Protein AF-A0A7W0MN03-F1 (afdb_monomer_lite)

Structure (mmCIF, N/CA/C/O backbone):
data_AF-A0A7W0MN03-F1
#
_entry.id   AF-A0A7W0MN03-F1
#
loop_
_atom_site.group_PDB
_atom_site.id
_atom_site.type_symbol
_atom_site.label_atom_id
_atom_site.label_alt_id
_atom_site.label_comp_id
_atom_site.label_asym_id
_atom_site.label_entity_id
_atom_site.label_seq_id
_atom_site.pdbx_PDB_ins_code
_atom_site.Cartn_x
_atom_site.Cartn_y
_atom_site.Cartn_z
_atom_site.occupancy
_atom_site.B_iso_or_equiv
_atom_site.auth_seq_id
_atom_site.auth_comp_id
_atom_site.auth_asym_id
_atom_site.auth_atom_id
_atom_site.pdbx_PDB_model_num
ATOM 1 N N . VAL A 1 1 ? -6.538 9.507 -4.874 1.00 72.88 1 VAL A N 1
ATOM 2 C CA . VAL A 1 1 ? -5.923 8.583 -3.888 1.00 72.88 1 VAL A CA 1
ATOM 3 C C . VAL A 1 1 ? -5.850 7.178 -4.468 1.00 72.88 1 VAL A C 1
ATOM 5 O O . VAL A 1 1 ? -4.745 6.709 -4.658 1.00 72.88 1 VAL A O 1
ATOM 8 N N . LEU A 1 2 ? -6.973 6.529 -4.811 1.00 86.31 2 LEU A N 1
ATOM 9 C CA . LEU A 1 2 ? -6.969 5.287 -5.603 1.00 86.31 2 LEU A CA 1
ATOM 10 C C . LEU A 1 2 ? -7.654 5.550 -6.949 1.00 86.31 2 LEU A C 1
ATOM 12 O O . LEU A 1 2 ? -8.869 5.700 -7.003 1.00 86.31 2 LEU A O 1
ATOM 16 N N . ASP A 1 3 ? -6.867 5.665 -8.009 1.00 90.50 3 ASP A N 1
ATOM 17 C CA . ASP A 1 3 ? -7.303 6.083 -9.353 1.00 90.50 3 ASP A CA 1
ATOM 18 C C . ASP A 1 3 ? -6.811 5.149 -10.473 1.00 90.50 3 ASP A C 1
ATOM 20 O O . ASP A 1 3 ? -7.068 5.394 -11.648 1.00 90.50 3 ASP A O 1
ATOM 24 N N . ARG A 1 4 ? -6.115 4.066 -10.104 1.00 91.44 4 ARG A N 1
ATOM 25 C CA . ARG A 1 4 ? -5.426 3.129 -11.012 1.00 91.44 4 ARG A CA 1
ATOM 26 C C . ARG A 1 4 ? -5.734 1.663 -10.673 1.00 91.44 4 ARG A C 1
ATOM 28 O O . ARG A 1 4 ? -4.823 0.849 -10.583 1.00 91.44 4 ARG A O 1
ATOM 35 N N . ASP A 1 5 ? -6.996 1.357 -10.354 1.00 90.94 5 ASP A N 1
ATOM 36 C CA . ASP A 1 5 ? -7.464 0.022 -9.914 1.00 90.94 5 ASP A CA 1
ATOM 37 C C . ASP A 1 5 ? -6.676 -0.578 -8.731 1.00 90.94 5 ASP A C 1
ATOM 39 O O . ASP A 1 5 ? -6.591 -1.791 -8.517 1.00 90.94 5 ASP A O 1
ATOM 43 N N . GLN A 1 6 ? -6.103 0.308 -7.921 1.00 95.56 6 GLN A N 1
ATOM 44 C CA . GLN A 1 6 ? -5.300 -0.046 -6.764 1.00 95.56 6 GLN A CA 1
ATOM 45 C C . GLN A 1 6 ? -6.175 -0.699 -5.692 1.00 95.56 6 GLN A C 1
ATOM 47 O O . GLN A 1 6 ? -7.234 -0.184 -5.328 1.00 95.56 6 GLN A O 1
ATOM 52 N N . THR A 1 7 ? -5.706 -1.816 -5.137 1.00 97.06 7 THR A N 1
ATOM 53 C CA . THR A 1 7 ? -6.428 -2.548 -4.090 1.00 97.06 7 THR A CA 1
ATOM 54 C C . THR A 1 7 ? -5.665 -2.524 -2.771 1.00 97.06 7 THR A C 1
ATOM 56 O O . THR A 1 7 ? -4.514 -2.956 -2.701 1.00 97.06 7 THR A O 1
ATOM 59 N N . ILE A 1 8 ? -6.332 -2.105 -1.695 1.00 97.19 8 ILE A N 1
ATOM 60 C CA . ILE A 1 8 ? -5.819 -2.242 -0.328 1.00 97.19 8 ILE A CA 1
ATOM 61 C C . ILE A 1 8 ? -6.504 -3.447 0.323 1.00 97.19 8 ILE A C 1
ATOM 63 O O . ILE A 1 8 ? -7.722 -3.455 0.494 1.00 97.19 8 ILE A O 1
ATOM 67 N N . ARG A 1 9 ? -5.731 -4.472 0.693 1.00 98.00 9 ARG A N 1
ATOM 68 C CA . ARG A 1 9 ? -6.222 -5.642 1.431 1.00 98.00 9 ARG A CA 1
ATOM 69 C C . ARG A 1 9 ? -5.983 -5.427 2.914 1.00 98.00 9 ARG A C 1
ATOM 71 O O . ARG A 1 9 ? -4.847 -5.243 3.344 1.00 98.00 9 ARG A O 1
ATOM 78 N N . LEU A 1 10 ? -7.065 -5.436 3.676 1.00 98.19 10 LEU A N 1
ATOM 79 C CA . LEU A 1 10 ? -7.064 -5.144 5.103 1.00 98.19 10 LEU A CA 1
ATOM 80 C C . LEU A 1 10 ? -7.253 -6.434 5.913 1.00 98.19 10 LEU A C 1
ATOM 82 O O . LEU A 1 10 ? -7.858 -7.378 5.397 1.00 98.19 10 LEU A O 1
ATOM 86 N N . PRO A 1 11 ? -6.746 -6.486 7.156 1.00 97.75 11 PRO A N 1
ATOM 87 C CA . PRO A 1 11 ? -7.024 -7.589 8.069 1.00 97.75 11 PRO A CA 1
ATOM 88 C C . PRO A 1 11 ? -8.508 -7.605 8.460 1.00 97.75 11 PRO A C 1
ATOM 90 O O . PRO A 1 11 ? -9.167 -6.563 8.444 1.00 97.75 11 PRO A O 1
ATOM 93 N N . GLU A 1 12 ? -9.026 -8.780 8.826 1.00 96.25 12 GLU A N 1
ATOM 94 C CA . GLU A 1 12 ? -10.411 -8.922 9.306 1.00 96.25 12 GLU A CA 1
ATOM 95 C C . GLU A 1 12 ? -10.633 -8.122 10.599 1.00 96.25 12 GLU A C 1
ATOM 97 O O . GLU A 1 12 ? -11.624 -7.404 10.737 1.00 96.25 12 GLU A O 1
ATOM 102 N 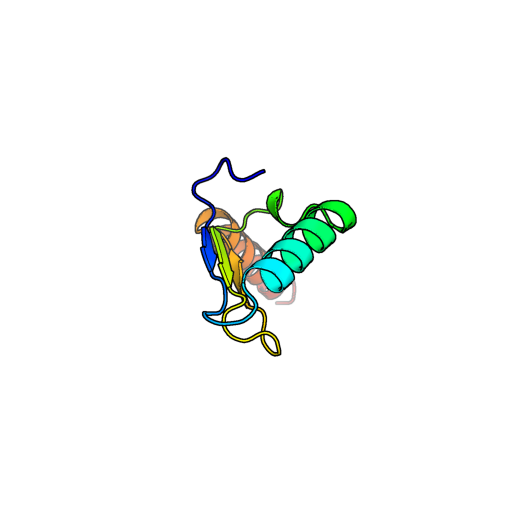N . GLU A 1 13 ? -9.658 -8.164 11.509 1.00 96.56 13 GLU A N 1
ATOM 103 C CA . GLU A 1 13 ? -9.637 -7.372 12.736 1.00 96.56 13 GLU A CA 1
ATOM 104 C C . GLU A 1 13 ? -8.720 -6.151 12.586 1.00 96.56 13 GLU A C 1
ATOM 106 O O . GLU A 1 13 ? -7.626 -6.228 12.034 1.00 96.56 13 GLU A O 1
ATOM 111 N N . GLY A 1 14 ? -9.142 -4.986 13.089 1.00 95.88 14 GLY A N 1
ATOM 112 C CA . GLY A 1 14 ? -8.300 -3.782 13.076 1.00 95.88 14 GLY A CA 1
ATOM 113 C C . GLY A 1 14 ? -8.157 -3.084 11.712 1.00 95.88 14 GLY A C 1
ATOM 114 O O . GLY A 1 14 ? -7.298 -2.211 11.564 1.00 95.88 14 GLY A O 1
ATOM 115 N N . ALA A 1 15 ? -9.022 -3.387 10.735 1.00 96.94 15 ALA A N 1
ATOM 116 C CA . ALA A 1 15 ? -9.002 -2.823 9.377 1.00 96.94 15 ALA A CA 1
ATOM 117 C C . ALA A 1 15 ? -8.850 -1.288 9.321 1.00 96.94 15 ALA A C 1
ATOM 119 O O . ALA A 1 15 ? -8.088 -0.761 8.512 1.00 96.94 15 ALA A O 1
ATOM 120 N N . LEU A 1 16 ? -9.525 -0.551 10.212 1.00 97.19 16 LEU A N 1
ATOM 121 C CA . LEU A 1 16 ? -9.445 0.914 10.260 1.00 97.19 16 LEU A CA 1
ATOM 122 C C . LEU A 1 16 ? -8.046 1.421 10.654 1.00 97.19 16 LEU A C 1
ATOM 124 O O . LEU A 1 16 ? -7.593 2.446 10.143 1.00 97.19 16 LEU A O 1
ATOM 128 N N . ALA A 1 17 ? -7.370 0.732 11.577 1.00 96.25 17 ALA A N 1
ATOM 129 C CA . ALA A 1 17 ? -6.013 1.085 11.985 1.00 96.25 17 ALA A CA 1
ATOM 130 C C . ALA A 1 17 ? -5.016 0.786 10.856 1.00 96.25 17 ALA A C 1
ATOM 132 O O . ALA A 1 17 ? -4.173 1.629 10.544 1.00 96.25 17 ALA A O 1
ATOM 133 N N . ALA A 1 18 ? -5.174 -0.359 10.186 1.00 96.69 18 ALA A N 1
ATOM 134 C CA . ALA A 1 18 ? -4.386 -0.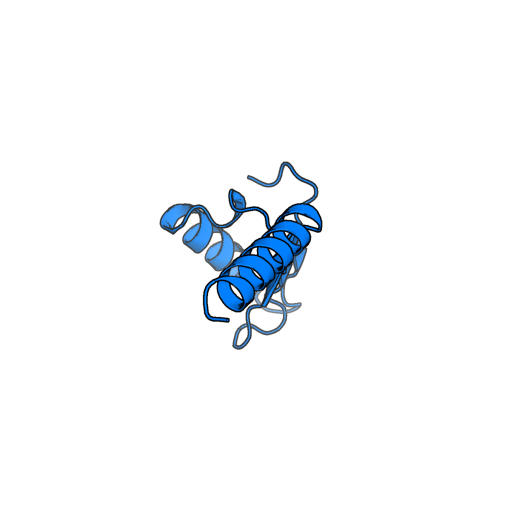721 9.012 1.00 96.69 18 ALA A CA 1
ATOM 135 C C . ALA A 1 18 ? -4.566 0.295 7.869 1.00 96.69 18 ALA A C 1
ATOM 137 O O . ALA A 1 18 ? -3.581 0.788 7.323 1.00 96.69 18 ALA A O 1
ATOM 138 N N . LEU A 1 19 ? -5.803 0.698 7.564 1.00 96.19 19 LEU A N 1
ATOM 139 C CA . LEU A 1 19 ? -6.071 1.714 6.545 1.00 96.19 19 LEU A CA 1
ATOM 140 C C . LEU A 1 19 ? -5.434 3.064 6.902 1.00 96.19 19 LEU A C 1
ATOM 142 O O . LEU A 1 19 ? -4.804 3.689 6.051 1.00 96.19 19 LEU A O 1
ATOM 146 N N . ARG A 1 20 ? -5.534 3.499 8.166 1.00 96.69 20 ARG A N 1
ATOM 147 C CA . ARG A 1 20 ? -4.861 4.719 8.639 1.00 96.69 20 ARG A CA 1
ATOM 148 C C . ARG A 1 20 ? -3.345 4.650 8.462 1.00 96.69 20 ARG A C 1
ATOM 150 O O . ARG A 1 20 ? -2.754 5.652 8.075 1.00 96.69 20 ARG A O 1
ATOM 157 N N . ARG A 1 21 ? -2.726 3.485 8.680 1.00 93.69 21 ARG A N 1
ATOM 158 C CA . ARG A 1 21 ? -1.294 3.272 8.414 1.00 93.69 21 ARG A CA 1
ATOM 159 C C . ARG A 1 21 ? -0.958 3.462 6.932 1.00 93.69 21 ARG A C 1
ATOM 161 O O . ARG A 1 21 ? 0.019 4.143 6.644 1.00 93.69 21 ARG A O 1
ATOM 168 N N . VAL A 1 22 ? -1.769 2.931 6.005 1.00 94.88 22 VAL A N 1
ATOM 169 C CA . VAL A 1 22 ? -1.575 3.166 4.554 1.00 94.88 22 VAL A CA 1
ATOM 170 C C . VAL A 1 22 ? -1.663 4.647 4.229 1.00 94.88 22 VAL A C 1
ATOM 172 O O . VAL A 1 22 ? -0.805 5.164 3.525 1.00 94.88 22 VAL A O 1
ATOM 175 N N . MET A 1 23 ? -2.682 5.332 4.747 1.00 96.25 23 MET A N 1
ATOM 176 C CA . MET A 1 23 ? -2.877 6.755 4.472 1.00 96.25 23 MET A CA 1
ATOM 177 C C . MET A 1 23 ? -1.730 7.595 5.034 1.00 96.25 23 MET A C 1
ATOM 179 O O . MET A 1 23 ? -1.228 8.463 4.334 1.00 96.25 23 MET A O 1
ATOM 183 N N . ALA A 1 24 ? -1.258 7.292 6.246 1.00 95.81 24 ALA A N 1
ATOM 184 C CA . ALA A 1 24 ? -0.095 7.955 6.828 1.00 95.81 24 ALA A CA 1
ATOM 185 C C . ALA A 1 24 ? 1.176 7.727 5.993 1.00 95.81 24 ALA A C 1
ATOM 187 O O . ALA A 1 24 ? 1.912 8.673 5.731 1.00 95.81 24 ALA A O 1
ATOM 188 N N . LEU A 1 25 ? 1.407 6.493 5.532 1.00 94.00 25 LEU A N 1
ATOM 189 C CA . LEU A 1 25 ? 2.545 6.171 4.670 1.00 94.00 25 LEU A CA 1
ATOM 190 C C . LEU A 1 25 ? 2.430 6.856 3.301 1.00 94.00 25 LEU A C 1
ATOM 192 O O . LEU A 1 25 ? 3.419 7.346 2.772 1.00 94.00 25 LEU A O 1
ATOM 196 N N . HIS A 1 26 ? 1.223 6.952 2.743 1.00 95.25 26 HIS A N 1
ATOM 197 C CA . HIS A 1 26 ? 0.982 7.714 1.523 1.00 95.25 26 HIS A CA 1
ATOM 198 C C . HIS A 1 26 ? 1.231 9.212 1.716 1.00 95.25 26 HIS A C 1
ATOM 200 O O . HIS A 1 26 ? 1.888 9.808 0.875 1.00 95.25 26 HIS A O 1
ATOM 206 N N . SER A 1 27 ? 0.783 9.811 2.820 1.00 96.38 27 SER A N 1
ATOM 207 C CA . SER A 1 27 ? 1.071 11.217 3.123 1.00 96.38 27 SER A CA 1
ATOM 208 C C . SER A 1 27 ? 2.562 11.496 3.328 1.00 96.38 27 SER A C 1
ATOM 210 O O . SER A 1 27 ? 3.009 12.597 3.034 1.00 96.38 27 SER A O 1
ATOM 212 N N . ALA A 1 28 ? 3.316 10.533 3.864 1.00 97.25 28 ALA A N 1
ATOM 213 C CA . ALA A 1 28 ? 4.735 10.704 4.166 1.00 97.25 28 ALA A CA 1
ATOM 214 C C . ALA A 1 28 ? 5.658 10.388 2.977 1.00 97.25 28 ALA A C 1
ATOM 216 O O . ALA A 1 28 ? 6.709 11.007 2.843 1.00 97.25 28 ALA A O 1
ATOM 217 N N . GLU A 1 29 ? 5.290 9.413 2.144 1.00 95.31 29 GLU A N 1
ATOM 218 C CA . GLU A 1 29 ? 6.167 8.848 1.109 1.00 95.31 29 GLU A CA 1
ATOM 219 C C . GLU A 1 29 ? 5.500 8.681 -0.262 1.00 95.31 29 GLU A C 1
ATOM 221 O O . GLU A 1 29 ? 6.028 7.969 -1.120 1.00 95.31 29 GLU A O 1
ATOM 226 N N . GLU A 1 30 ? 4.315 9.257 -0.464 1.00 95.06 30 GLU A N 1
ATOM 227 C CA . GLU A 1 30 ? 3.579 9.189 -1.734 1.00 95.06 30 GLU A CA 1
ATOM 228 C C . GLU A 1 30 ? 3.324 7.733 -2.184 1.00 95.06 30 GLU A C 1
ATOM 230 O O . GLU A 1 30 ? 3.267 7.410 -3.367 1.00 95.06 30 GLU A O 1
ATOM 235 N N . LEU A 1 31 ? 3.143 6.814 -1.224 1.00 94.62 31 LEU A N 1
ATOM 236 C CA . LEU A 1 31 ? 3.026 5.368 -1.471 1.00 94.62 31 LEU A CA 1
ATOM 237 C C . LEU A 1 31 ? 2.056 5.008 -2.604 1.00 94.62 31 LEU A C 1
ATOM 239 O O . LEU A 1 31 ? 2.395 4.196 -3.459 1.00 94.62 31 LEU A O 1
ATOM 243 N N . LEU A 1 32 ? 0.852 5.584 -2.58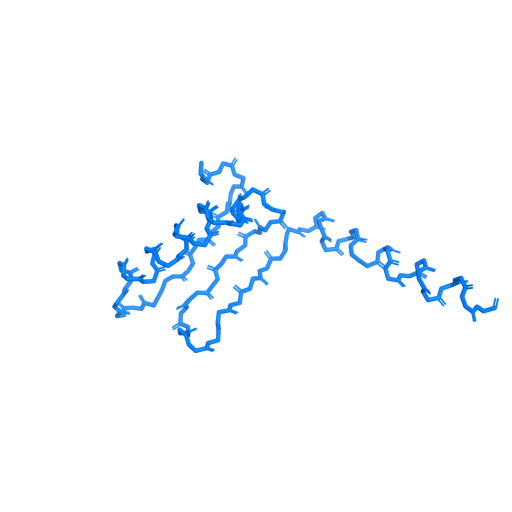1 1.00 94.94 32 LEU A N 1
ATOM 244 C CA . LEU A 1 32 ? -0.212 5.286 -3.544 1.00 94.94 32 LEU A CA 1
ATOM 245 C C . LEU A 1 32 ? -0.055 6.042 -4.873 1.00 94.94 32 LEU A C 1
ATOM 247 O O . LEU A 1 32 ? -0.874 5.855 -5.769 1.00 94.94 32 LEU A O 1
ATOM 251 N N . GLU A 1 33 ? 0.983 6.874 -5.015 1.00 94.69 33 GLU A N 1
ATOM 252 C CA . GLU A 1 33 ? 1.403 7.492 -6.283 1.00 94.69 33 GLU A CA 1
ATOM 253 C C . GLU A 1 33 ? 2.442 6.633 -7.006 1.00 94.69 33 GLU A C 1
ATOM 255 O O . GLU A 1 33 ? 2.472 6.599 -8.241 1.00 94.69 33 GLU A O 1
ATOM 260 N N . ARG A 1 34 ? 3.214 5.828 -6.259 1.00 93.94 34 ARG A N 1
ATOM 261 C CA . ARG A 1 34 ? 4.092 4.804 -6.840 1.00 93.94 34 ARG A CA 1
ATOM 262 C C . ARG A 1 34 ? 3.294 3.818 -7.688 1.00 93.94 34 ARG A C 1
ATOM 264 O O . ARG A 1 34 ? 2.075 3.689 -7.563 1.00 93.94 34 ARG A O 1
ATOM 271 N N . ASP A 1 35 ? 3.996 3.115 -8.565 1.00 95.62 35 ASP A N 1
ATOM 272 C CA . ASP A 1 35 ? 3.387 2.180 -9.506 1.00 95.62 35 ASP A CA 1
ATOM 273 C C . ASP A 1 35 ? 3.110 0.814 -8.843 1.00 95.62 35 ASP A C 1
ATOM 275 O O . ASP A 1 35 ? 3.763 -0.207 -9.086 1.00 95.62 35 ASP A O 1
ATOM 279 N N . VAL A 1 36 ? 2.160 0.841 -7.904 1.00 95.44 36 VAL A N 1
ATOM 280 C CA . VAL A 1 36 ? 1.709 -0.292 -7.094 1.00 95.44 36 VAL A CA 1
ATOM 281 C C . VAL A 1 36 ? 0.279 -0.668 -7.461 1.00 95.44 36 VAL A C 1
ATOM 283 O O . VAL A 1 36 ? -0.589 0.185 -7.598 1.00 95.44 36 VAL A O 1
ATOM 286 N N . ALA A 1 37 ? 0.019 -1.966 -7.583 1.00 96.94 37 ALA A N 1
ATOM 287 C CA . ALA A 1 37 ? -1.316 -2.499 -7.837 1.00 96.94 37 ALA A CA 1
ATOM 288 C C . ALA A 1 37 ? -2.012 -2.957 -6.546 1.00 96.94 37 ALA A C 1
ATOM 290 O O . ALA A 1 37 ? -3.237 -2.898 -6.439 1.00 96.94 37 ALA A O 1
ATOM 291 N N . VAL A 1 38 ? -1.249 -3.459 -5.564 1.00 97.69 38 VAL A N 1
ATOM 292 C CA . VAL A 1 38 ? -1.809 -3.978 -4.306 1.00 97.69 38 VAL A CA 1
ATOM 293 C C . VAL A 1 38 ? -0.957 -3.578 -3.111 1.00 97.69 38 VAL A C 1
ATOM 295 O O . VAL A 1 38 ? 0.262 -3.746 -3.132 1.00 97.69 38 VAL A O 1
ATOM 298 N N . VAL A 1 39 ? -1.630 -3.144 -2.046 1.00 97.00 39 VAL A N 1
ATOM 299 C CA . VAL A 1 39 ? -1.080 -3.012 -0.692 1.00 97.00 39 VAL A CA 1
ATOM 300 C C . VAL A 1 39 ? -1.775 -4.042 0.193 1.00 97.00 39 VAL A C 1
ATOM 302 O O . VAL A 1 39 ? -2.984 -3.960 0.398 1.00 97.00 39 VAL A O 1
ATOM 305 N N . ASP A 1 40 ? -1.044 -5.035 0.69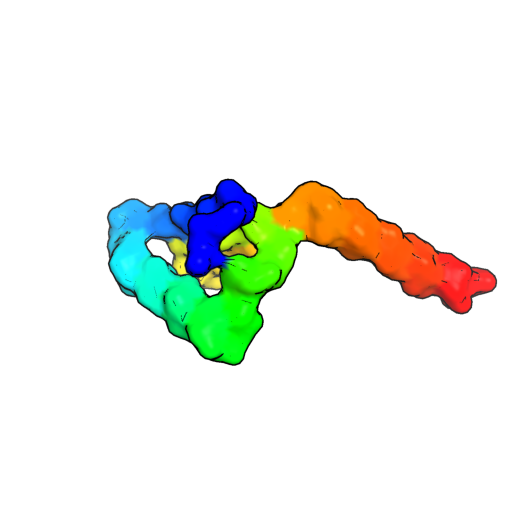1 1.00 97.69 40 ASP A N 1
ATOM 306 C CA . ASP A 1 40 ? -1.589 -6.110 1.519 1.00 97.69 40 ASP A CA 1
ATOM 307 C C . ASP A 1 40 ? -1.123 -5.968 2.967 1.00 97.69 40 ASP A C 1
ATOM 309 O O . ASP A 1 40 ? 0.066 -6.068 3.265 1.00 97.69 40 ASP A O 1
ATOM 313 N N . LEU A 1 41 ? -2.082 -5.710 3.855 1.00 96.81 41 LEU A N 1
ATOM 314 C CA . LEU A 1 41 ? -1.888 -5.529 5.292 1.00 96.81 41 LEU A CA 1
ATOM 315 C C . LEU A 1 41 ? -2.608 -6.597 6.118 1.00 96.81 41 LEU A C 1
ATOM 317 O O . LEU A 1 41 ? -2.825 -6.398 7.312 1.00 96.81 41 LEU A O 1
ATOM 321 N N . ARG A 1 42 ? -3.016 -7.715 5.501 1.00 96.12 42 ARG A N 1
ATOM 322 C CA . ARG A 1 42 ? -3.713 -8.796 6.218 1.00 96.12 42 ARG A CA 1
ATOM 323 C C . ARG A 1 42 ? -2.859 -9.403 7.332 1.00 96.12 42 ARG A C 1
ATOM 325 O O . ARG A 1 42 ? -3.412 -9.800 8.350 1.00 96.12 42 ARG A O 1
ATOM 332 N N . ASP A 1 43 ? -1.540 -9.428 7.147 1.00 94.62 43 ASP A N 1
ATOM 333 C CA . ASP A 1 43 ? -0.558 -9.685 8.202 1.00 94.62 43 ASP A CA 1
ATOM 334 C C . ASP A 1 43 ? 0.139 -8.354 8.564 1.00 94.62 43 ASP A C 1
ATOM 336 O O . ASP A 1 43 ? 0.933 -7.841 7.769 1.00 94.62 43 ASP A O 1
ATOM 340 N N . PRO A 1 44 ? -0.163 -7.749 9.727 1.00 85.00 44 PRO A N 1
ATOM 341 C CA . PRO A 1 44 ? 0.369 -6.438 10.100 1.00 85.00 44 PRO A CA 1
ATOM 342 C C . PRO A 1 44 ? 1.885 -6.435 10.352 1.00 85.00 44 PRO A C 1
ATOM 344 O O . PRO A 1 44 ? 2.514 -5.379 10.194 1.00 85.00 44 PRO A O 1
ATOM 347 N N . GLU A 1 45 ? 2.462 -7.593 10.689 1.00 92.50 45 GLU A N 1
ATOM 348 C CA . GLU A 1 45 ? 3.905 -7.784 10.879 1.00 92.50 45 GLU A CA 1
ATOM 349 C C . GLU A 1 45 ? 4.629 -7.960 9.536 1.00 92.50 45 GLU A C 1
ATOM 351 O O . GLU A 1 45 ? 5.844 -7.775 9.444 1.00 92.50 45 GLU A O 1
ATOM 356 N N . ARG A 1 46 ? 3.888 -8.303 8.474 1.00 94.00 46 ARG A N 1
ATOM 357 C CA . ARG A 1 46 ? 4.420 -8.570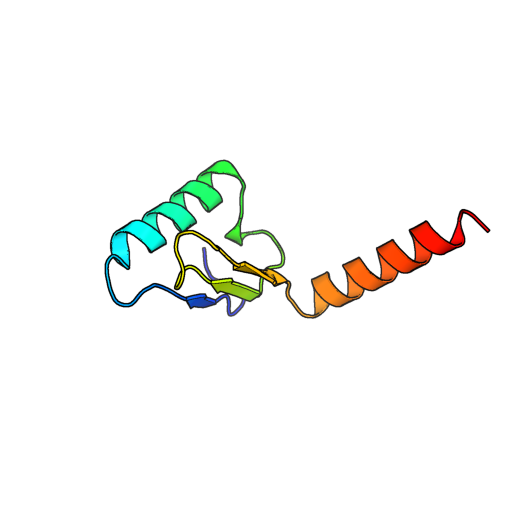 7.131 1.00 94.00 46 ARG A CA 1
ATOM 358 C C . ARG A 1 46 ? 3.631 -7.832 6.046 1.00 94.00 46 ARG A C 1
ATOM 360 O O . ARG A 1 46 ? 2.987 -8.471 5.210 1.00 94.00 46 ARG A O 1
ATOM 367 N N . PRO A 1 47 ? 3.697 -6.489 6.011 1.00 92.75 47 PRO A N 1
ATOM 368 C CA . PRO A 1 47 ? 3.088 -5.718 4.939 1.00 92.75 47 PRO A CA 1
ATOM 369 C C . PRO A 1 47 ? 3.743 -6.059 3.595 1.00 92.75 47 PRO A C 1
ATOM 371 O O . PRO A 1 47 ? 4.966 -6.019 3.459 1.00 92.75 47 PRO A O 1
ATOM 374 N N . MET A 1 48 ? 2.924 -6.368 2.590 1.00 96.25 48 MET A N 1
ATOM 375 C CA . MET A 1 48 ? 3.387 -6.729 1.249 1.00 96.25 48 MET A CA 1
ATOM 376 C C . MET A 1 48 ? 2.889 -5.724 0.214 1.00 96.25 48 MET A C 1
ATOM 378 O O . MET A 1 48 ? 1.722 -5.334 0.212 1.00 96.25 48 MET A O 1
ATOM 382 N N . LEU A 1 49 ? 3.767 -5.345 -0.712 1.00 95.62 49 LEU A N 1
ATOM 383 C CA . LEU A 1 49 ? 3.427 -4.520 -1.868 1.00 95.62 49 LEU A CA 1
ATOM 384 C C . LEU A 1 49 ? 3.548 -5.352 -3.141 1.00 95.62 49 LEU A C 1
ATOM 386 O O . LEU A 1 49 ? 4.514 -6.094 -3.320 1.00 95.62 49 LEU A O 1
ATOM 390 N N . ARG A 1 50 ? 2.583 -5.196 -4.047 1.00 96.75 50 ARG A N 1
ATOM 391 C CA . ARG A 1 50 ? 2.674 -5.712 -5.413 1.00 96.75 50 ARG A CA 1
ATOM 392 C C . ARG A 1 50 ? 2.783 -4.536 -6.370 1.00 96.75 50 ARG A C 1
ATOM 394 O O . ARG A 1 50 ? 1.869 -3.714 -6.421 1.00 96.75 50 ARG A O 1
ATOM 401 N N . LEU A 1 51 ? 3.880 -4.486 -7.120 1.00 96.69 51 LEU A N 1
ATOM 402 C CA . LEU A 1 51 ? 4.045 -3.559 -8.241 1.00 96.69 51 LEU A CA 1
ATOM 403 C C . LEU A 1 51 ? 2.976 -3.818 -9.308 1.00 96.69 51 LEU A C 1
ATOM 405 O O . LEU A 1 51 ? 2.431 -4.923 -9.380 1.00 96.69 51 LEU A O 1
ATOM 409 N N . SER A 1 52 ? 2.678 -2.816 -10.129 1.00 96.25 52 SER A N 1
ATOM 410 C CA . SER A 1 52 ? 1.932 -3.063 -11.363 1.00 96.25 52 SER A CA 1
ATOM 411 C C . SER A 1 52 ? 2.742 -3.937 -12.326 1.00 96.25 52 SER A C 1
ATOM 413 O O . SER A 1 52 ? 3.962 -4.086 -12.190 1.00 96.25 52 SER A O 1
ATOM 415 N N . ASP A 1 53 ? 2.069 -4.491 -13.333 1.00 95.88 53 ASP A N 1
ATOM 416 C CA . ASP A 1 53 ? 2.730 -5.262 -14.388 1.00 95.88 53 ASP A CA 1
ATOM 417 C C . ASP A 1 53 ? 3.753 -4.403 -15.152 1.00 95.88 53 ASP A C 1
ATOM 419 O O . ASP A 1 53 ? 4.819 -4.891 -15.535 1.00 95.88 53 ASP A O 1
ATOM 423 N N . HIS A 1 54 ? 3.467 -3.105 -15.314 1.00 96.06 54 HIS A N 1
ATOM 424 C CA . HIS A 1 54 ? 4.383 -2.153 -15.939 1.00 96.06 54 HIS A CA 1
ATOM 425 C C . HIS A 1 54 ? 5.666 -1.990 -15.114 1.00 96.06 54 HIS A C 1
ATOM 427 O O . HIS A 1 54 ? 6.756 -2.278 -15.614 1.00 96.06 54 HIS A O 1
ATOM 433 N N . ALA A 1 55 ? 5.546 -1.615 -13.837 1.00 97.06 55 ALA A N 1
ATOM 434 C CA . ALA A 1 55 ? 6.696 -1.459 -12.949 1.00 97.06 55 ALA A CA 1
ATOM 435 C C . ALA A 1 55 ? 7.474 -2.759 -12.734 1.00 97.06 55 ALA A C 1
ATOM 437 O O . ALA A 1 55 ? 8.699 -2.732 -12.619 1.00 97.06 55 ALA A O 1
ATOM 438 N N . GLN A 1 56 ? 6.798 -3.909 -12.698 1.00 97.19 56 GLN A N 1
ATOM 439 C CA . GLN A 1 56 ? 7.474 -5.200 -12.631 1.00 97.19 56 GLN A CA 1
ATOM 440 C C . GLN A 1 56 ? 8.326 -5.447 -13.883 1.00 97.19 56 GLN A C 1
ATOM 442 O O . GLN A 1 56 ? 9.483 -5.856 -13.759 1.00 97.19 56 GLN A O 1
ATOM 447 N N . GLY A 1 57 ? 7.788 -5.161 -15.072 1.00 97.56 57 GLY A N 1
ATOM 448 C CA . GLY A 1 57 ? 8.528 -5.248 -16.329 1.00 97.56 57 GLY A CA 1
ATOM 449 C C . GLY A 1 57 ? 9.746 -4.323 -16.355 1.00 97.56 57 GLY A C 1
ATOM 450 O O . GLY A 1 57 ? 10.834 -4.755 -16.739 1.00 97.56 57 GLY A O 1
ATOM 451 N N . GLU A 1 58 ? 9.595 -3.083 -15.886 1.00 97.38 58 GLU A N 1
ATOM 452 C CA . GLU A 1 58 ? 10.712 -2.136 -15.798 1.00 97.38 58 GLU A CA 1
ATOM 453 C C . GLU A 1 58 ? 11.787 -2.568 -14.811 1.00 97.38 58 GLU A C 1
ATOM 455 O O . GLU A 1 58 ? 12.974 -2.528 -15.128 1.00 97.38 58 GLU A O 1
ATOM 460 N N . LEU A 1 59 ? 11.395 -3.055 -13.636 1.00 96.12 59 LEU A N 1
ATOM 461 C CA . LEU A 1 59 ? 12.344 -3.543 -12.645 1.00 96.12 59 LEU A CA 1
ATOM 462 C C . LEU A 1 59 ? 13.176 -4.713 -13.188 1.00 96.12 59 LEU A C 1
ATOM 464 O O . LEU A 1 59 ? 14.377 -4.786 -12.932 1.00 96.12 59 LEU A O 1
ATOM 468 N N . ILE A 1 60 ? 12.555 -5.624 -13.943 1.00 96.12 60 ILE A N 1
ATOM 469 C CA . ILE A 1 60 ? 13.261 -6.733 -14.597 1.00 96.12 60 ILE A CA 1
ATOM 470 C C . ILE A 1 60 ? 14.246 -6.199 -15.645 1.00 96.12 60 ILE A C 1
ATOM 472 O O . ILE A 1 60 ? 15.397 -6.634 -15.655 1.00 96.12 60 ILE A O 1
ATOM 476 N N . ARG A 1 61 ? 13.831 -5.238 -16.486 1.00 95.88 61 ARG A N 1
ATOM 477 C CA . ARG A 1 61 ? 14.713 -4.610 -17.485 1.00 95.88 61 ARG A CA 1
ATOM 478 C C . ARG A 1 61 ? 15.916 -3.930 -16.840 1.00 95.88 61 ARG A C 1
ATOM 480 O O . ARG A 1 61 ? 17.044 -4.203 -17.238 1.00 95.88 61 ARG A O 1
ATOM 487 N N . LEU A 1 62 ? 15.690 -3.103 -15.820 1.00 96.31 62 LEU A N 1
ATOM 488 C CA . LEU A 1 62 ? 16.755 -2.402 -15.097 1.00 96.31 62 LEU A CA 1
ATOM 489 C C . LEU A 1 62 ? 17.741 -3.383 -14.456 1.00 96.31 62 LEU A C 1
ATOM 491 O O . LEU A 1 62 ? 18.948 -3.215 -14.592 1.00 96.31 62 LEU A O 1
ATOM 495 N N . ARG A 1 63 ? 17.244 -4.454 -13.825 1.00 94.75 63 ARG A N 1
ATOM 496 C CA . ARG A 1 63 ? 18.103 -5.510 -13.263 1.00 94.75 63 ARG A CA 1
ATOM 497 C C . ARG A 1 63 ? 18.944 -6.205 -14.330 1.00 94.75 63 ARG A C 1
ATOM 499 O O . ARG A 1 63 ? 20.103 -6.499 -14.071 1.00 94.75 63 ARG A O 1
ATOM 506 N N . ALA A 1 64 ? 18.379 -6.472 -15.507 1.00 93.75 64 ALA A N 1
ATOM 507 C CA . ALA A 1 64 ? 19.117 -7.085 -16.607 1.00 93.75 64 ALA A CA 1
ATOM 508 C C . ALA A 1 64 ? 20.243 -6.174 -17.124 1.00 93.75 64 ALA A C 1
ATOM 510 O O . ALA A 1 64 ? 21.334 -6.670 -17.385 1.00 93.75 64 ALA A O 1
ATOM 511 N N . ILE A 1 65 ? 20.001 -4.860 -17.212 1.00 94.75 65 ILE A N 1
ATOM 512 C CA . ILE A 1 65 ? 21.025 -3.869 -17.586 1.00 94.75 65 ILE A CA 1
ATOM 513 C C . IL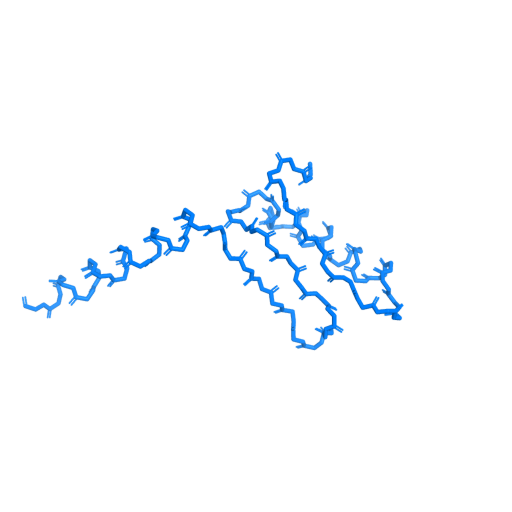E A 1 65 ? 22.146 -3.846 -16.544 1.00 94.75 65 ILE A C 1
ATOM 515 O O . ILE A 1 65 ? 23.305 -4.020 -16.899 1.00 94.75 65 ILE A O 1
ATOM 519 N N . MET A 1 66 ? 21.801 -3.731 -15.257 1.00 90.62 66 MET A N 1
ATOM 520 C CA . MET A 1 66 ? 22.788 -3.696 -14.170 1.00 90.62 66 MET A CA 1
ATOM 521 C C . MET A 1 66 ? 23.656 -4.959 -14.110 1.00 90.62 66 MET A C 1
ATOM 523 O O . MET A 1 66 ? 24.827 -4.879 -13.769 1.00 90.62 66 MET A O 1
ATOM 527 N N . MET A 1 67 ? 23.099 -6.128 -14.441 1.00 88.88 67 MET A N 1
ATOM 528 C CA . MET A 1 67 ? 23.861 -7.382 -14.503 1.00 88.88 67 MET A CA 1
ATOM 529 C C . MET A 1 67 ? 24.682 -7.538 -15.795 1.00 88.88 67 MET A C 1
ATOM 531 O O . MET A 1 67 ? 25.536 -8.418 -15.855 1.00 88.88 67 MET A O 1
ATOM 535 N N . GLY A 1 68 ? 24.406 -6.739 -16.831 1.00 76.56 68 GLY A N 1
ATOM 536 C CA . GLY A 1 68 ? 25.087 -6.778 -18.129 1.00 76.56 68 GLY A CA 1
ATOM 537 C C . GLY A 1 68 ? 26.191 -5.730 -18.309 1.00 76.56 68 GLY A C 1
ATOM 538 O O . GLY A 1 68 ? 26.994 -5.880 -19.221 1.00 76.56 68 GLY A O 1
ATOM 539 N N . GLU A 1 69 ? 26.253 -4.696 -17.463 1.00 59.75 69 GLU A N 1
ATOM 540 C CA . GLU A 1 69 ? 27.335 -3.691 -17.459 1.00 59.75 69 GLU A CA 1
ATOM 541 C C . GLU A 1 69 ? 28.596 -4.143 -16.688 1.00 59.75 69 GLU A C 1
ATOM 543 O O . GLU A 1 69 ? 29.640 -3.510 -16.816 1.00 59.75 69 GLU A O 1
ATOM 548 N N . ASP A 1 70 ? 28.526 -5.260 -15.955 1.00 54.22 70 ASP A N 1
ATOM 549 C CA . ASP A 1 70 ? 29.633 -5.851 -15.177 1.00 54.22 70 ASP A CA 1
ATOM 550 C C . ASP A 1 70 ? 30.309 -7.071 -15.868 1.00 54.22 70 ASP A C 1
ATOM 552 O O . ASP A 1 70 ? 31.041 -7.819 -15.213 1.00 54.22 70 ASP A O 1
ATOM 556 N N . ALA A 1 71 ? 30.068 -7.309 -17.170 1.00 51.22 71 ALA A N 1
ATOM 557 C CA . ALA A 1 71 ? 30.558 -8.485 -17.918 1.00 51.22 71 ALA A CA 1
ATOM 558 C C . ALA A 1 71 ? 31.587 -8.167 -19.018 1.00 51.22 71 ALA A C 1
ATOM 560 O O . ALA A 1 71 ? 31.383 -7.194 -19.778 1.00 51.22 71 ALA A O 1
#

Secondary structure (DSSP, 8-state):
---SS-EEE--SSSHHHHHHHHHHHHHHH-TTTSSEEEEE-SSTTS-EEEE-HHHHHHHHHHHHHHHHTT-

pLDDT: mean 92.96, std 9.03, range [51.22, 98.19]

Sequence (71 aa):
VLDRDQTIRLPEEGALAALRRVMALHSAEELLERDVAVVDLRDPERPMLRLSDHAQGELIRLRAIMMGEDA

Foldseek 3Di:
DADPQAEEAAAPPPRVVQVVVVVVCCVVPVVNVAQWRYWYCNPVVDIDTHGPPVVVVVVVVVVVVVVVVVD

Radius of gyration: 14.97 Å; chains: 1; bounding box: 41×21×31 Å